Protein AF-A0A5N3X534-F1 (afdb_monomer)

Organism: Muntiacus reevesi (NCBI:txid9886)

Sequence (173 aa):
DFTPVCTTELGRAAKLTPEFAKRNVKMIALSIDSLPFPITDDKNGDFAIQLDMLDPAENDEKGMLVTTPVVVIFGPDNKPKLCILYPATTGRNIDEILRIIISFQLTAEKEVTPAEWKNGDSMMVLPTIPEEEAKKSFPKGVFSPKSSYLARNTSNYTPSHRLAMELVLELPT

Radius of gyration: 20.19 Å; Cα contacts (8 Å, |Δi|>4): 177; chains: 1; bounding box: 47×29×60 Å

pLDDT: mean 71.77, std 17.68, range [30.77, 95.56]

Mean predicted aligned error: 11.37 Å

Nearest PDB structures (foldseek):
  5b6m-assembly2_D  TM=9.310E-01  e=6.379E-18  Homo sapiens
  5b6n-assembly2_C  TM=9.298E-01  e=1.139E-17  Homo sapiens
  5b6m-assembly2_C  TM=9.246E-01  e=2.357E-16  Homo sapiens
  2v41-assembly4_H  TM=8.886E-01  e=1.008E-13  Arenicola marina
  1xcc-assembly2_D  TM=9.198E-01  e=9.343E-11  Plasmodium yoelii

Secondary structure (DSSP, 8-state):
---HHHHHHHHHHHHHHHHHHTTTPPP-EEESS--SSSEEE-TT-HHHHHTT-EEEEEE-TTSPEEEP-EEEEE-TTS-EEEEEE--TTS---HHHHHHHHHHHHHTTSSEEPPTT--TTSPPEEPTTS-HHHHHHH-TT-EE--TT-TT-EEES-------------PPPP-

Structure (mmCIF, N/CA/C/O backbone):
data_AF-A0A5N3X534-F1
#
_entry.id   AF-A0A5N3X534-F1
#
loop_
_atom_site.group_PDB
_atom_site.id
_atom_site.type_symbol
_atom_site.label_atom_id
_atom_site.label_alt_id
_atom_site.label_comp_id
_atom_site.label_asym_id
_atom_site.label_entity_id
_atom_site.label_seq_id
_atom_site.pdbx_PDB_ins_code
_atom_site.Cartn_x
_atom_site.Cartn_y
_atom_site.Cartn_z
_atom_site.occupancy
_atom_site.B_iso_or_equiv
_atom_site.auth_seq_id
_atom_site.auth_comp_id
_atom_site.auth_asym_id
_atom_site.auth_atom_id
_atom_site.pdbx_PDB_model_num
ATOM 1 N N . ASP A 1 1 ? 10.667 0.484 -22.797 1.00 50.47 1 ASP A N 1
ATOM 2 C CA . ASP A 1 1 ? 9.947 -0.264 -21.736 1.00 50.47 1 ASP A CA 1
ATOM 3 C C . ASP A 1 1 ? 10.251 -1.764 -21.552 1.00 50.47 1 ASP A C 1
ATOM 5 O O . ASP A 1 1 ? 9.335 -2.572 -21.438 1.00 50.47 1 ASP A O 1
ATOM 9 N N . PHE A 1 2 ? 11.517 -2.180 -21.396 1.00 53.12 2 PHE A N 1
ATOM 10 C CA . PHE A 1 2 ? 11.857 -3.580 -21.040 1.00 53.12 2 PHE A CA 1
ATOM 11 C C . PHE A 1 2 ? 12.978 -3.683 -19.999 1.00 53.12 2 PHE A C 1
ATOM 13 O O . PHE A 1 2 ? 13.875 -4.519 -20.110 1.00 53.12 2 PHE A O 1
ATOM 20 N N . THR A 1 3 ? 12.952 -2.839 -18.965 1.00 67.94 3 THR A N 1
ATOM 21 C CA . THR A 1 3 ? 13.872 -3.046 -17.842 1.00 67.94 3 THR A CA 1
ATOM 22 C C . THR A 1 3 ? 13.420 -4.276 -17.032 1.00 67.94 3 THR A C 1
ATOM 24 O O . THR A 1 3 ? 12.213 -4.530 -16.879 1.00 67.94 3 THR A O 1
ATOM 27 N N . PRO A 1 4 ? 14.362 -5.089 -16.520 1.00 77.56 4 PRO A N 1
ATOM 28 C CA . PRO A 1 4 ? 14.027 -6.299 -15.769 1.00 77.56 4 PRO A CA 1
ATOM 29 C C . PRO A 1 4 ? 13.210 -5.978 -14.510 1.00 77.56 4 PRO A C 1
ATOM 31 O O . PRO A 1 4 ? 12.283 -6.716 -14.178 1.00 77.56 4 PRO A O 1
ATOM 34 N N . VAL A 1 5 ? 13.489 -4.841 -13.863 1.00 80.44 5 VAL A N 1
ATOM 35 C CA . VAL A 1 5 ? 12.758 -4.361 -12.682 1.00 80.44 5 VAL A CA 1
ATOM 36 C C . VAL A 1 5 ? 11.284 -4.120 -13.018 1.00 80.44 5 VAL A C 1
ATOM 38 O O . VAL A 1 5 ? 10.428 -4.797 -12.445 1.00 80.44 5 VAL A O 1
ATOM 41 N N . CYS A 1 6 ? 10.976 -3.279 -14.014 1.00 79.31 6 CYS A N 1
ATOM 42 C CA . CYS A 1 6 ? 9.592 -2.947 -14.379 1.00 79.31 6 CYS A CA 1
ATOM 43 C C . CYS A 1 6 ? 8.762 -4.193 -14.724 1.00 79.31 6 CYS A C 1
ATOM 45 O O . CYS A 1 6 ? 7.605 -4.314 -14.318 1.00 79.31 6 CYS A O 1
ATOM 47 N N . THR A 1 7 ? 9.364 -5.165 -15.419 1.00 83.06 7 THR A N 1
ATOM 48 C CA . THR A 1 7 ? 8.694 -6.428 -15.771 1.00 83.06 7 THR A CA 1
ATOM 49 C C . THR A 1 7 ? 8.277 -7.213 -14.522 1.00 83.06 7 THR A C 1
ATOM 51 O O . THR A 1 7 ? 7.150 -7.711 -14.438 1.00 83.06 7 THR A O 1
ATOM 54 N N . THR A 1 8 ? 9.159 -7.308 -13.521 1.00 88.88 8 THR A N 1
ATOM 55 C CA . THR A 1 8 ? 8.835 -7.997 -12.262 1.00 88.88 8 THR A CA 1
ATOM 56 C C . THR A 1 8 ? 7.775 -7.263 -11.442 1.00 88.88 8 THR A C 1
ATOM 58 O O . THR A 1 8 ? 6.895 -7.909 -10.865 1.00 88.88 8 THR A O 1
ATOM 61 N N . GLU A 1 9 ? 7.796 -5.930 -11.439 1.00 87.44 9 GLU A N 1
ATOM 62 C CA . GLU A 1 9 ? 6.839 -5.108 -10.697 1.00 87.44 9 GLU A CA 1
ATOM 63 C C . GLU A 1 9 ? 5.433 -5.218 -11.282 1.00 87.44 9 GLU A C 1
ATOM 65 O O . GLU A 1 9 ? 4.480 -5.490 -10.550 1.00 87.44 9 GLU A O 1
ATOM 70 N N . LEU A 1 10 ? 5.305 -5.099 -12.608 1.00 84.88 10 LEU A N 1
ATOM 71 C CA . LEU A 1 10 ? 4.034 -5.287 -13.308 1.00 84.88 10 LEU A CA 1
ATOM 72 C C . LEU A 1 10 ? 3.498 -6.707 -13.103 1.00 84.88 10 LEU A C 1
ATOM 74 O O . LEU A 1 10 ? 2.313 -6.887 -12.820 1.00 84.88 10 LEU A O 1
ATOM 78 N N . GLY A 1 11 ? 4.369 -7.719 -13.155 1.00 87.69 11 GLY A N 1
ATOM 79 C CA . GLY A 1 11 ? 3.995 -9.101 -12.857 1.00 87.69 11 GLY A CA 1
ATOM 80 C C . GLY A 1 11 ? 3.471 -9.288 -11.427 1.00 87.69 11 GLY A C 1
ATOM 81 O O . GLY A 1 11 ? 2.496 -10.017 -11.212 1.00 87.69 11 GLY A O 1
ATOM 82 N N . ARG A 1 12 ? 4.075 -8.623 -10.431 1.00 91.88 12 ARG A N 1
ATOM 83 C CA . ARG A 1 12 ? 3.598 -8.656 -9.038 1.00 91.88 12 ARG A CA 1
ATOM 84 C C . ARG A 1 12 ? 2.282 -7.893 -8.869 1.00 91.88 12 ARG A C 1
ATOM 86 O O . ARG A 1 12 ? 1.371 -8.426 -8.233 1.00 91.88 12 ARG A O 1
ATOM 93 N N . ALA A 1 13 ? 2.152 -6.710 -9.465 1.00 88.31 13 ALA A N 1
ATOM 94 C CA . ALA A 1 13 ? 0.934 -5.901 -9.431 1.00 88.31 13 ALA A CA 1
ATOM 95 C C . ALA A 1 13 ? -0.255 -6.623 -10.085 1.00 88.31 13 ALA A C 1
ATOM 97 O O . ALA A 1 13 ? -1.340 -6.689 -9.505 1.00 88.31 13 ALA A O 1
ATOM 98 N N . ALA A 1 14 ? -0.043 -7.273 -11.233 1.00 87.81 14 ALA A N 1
ATOM 99 C CA . ALA A 1 14 ? -1.063 -8.085 -11.895 1.00 87.81 14 ALA A CA 1
ATOM 100 C C . ALA A 1 14 ? -1.600 -9.192 -10.968 1.00 87.81 14 ALA A C 1
ATOM 102 O O . ALA A 1 14 ? -2.811 -9.347 -10.818 1.00 87.81 14 ALA A O 1
ATOM 103 N N . LYS A 1 15 ? -0.713 -9.906 -10.258 1.00 91.31 15 LYS A N 1
ATOM 104 C CA . LYS A 1 15 ? -1.111 -10.945 -9.288 1.00 91.31 15 LYS A CA 1
ATOM 105 C C . LYS A 1 15 ? -1.932 -10.398 -8.118 1.00 91.31 15 LYS A C 1
ATOM 107 O O . LYS A 1 15 ? -2.820 -11.092 -7.633 1.00 91.31 15 LYS A O 1
ATOM 112 N N . LEU A 1 16 ? -1.637 -9.184 -7.658 1.00 91.81 16 LEU A N 1
ATOM 113 C CA . LEU A 1 16 ? -2.335 -8.556 -6.532 1.00 91.81 16 LEU A CA 1
ATOM 114 C C . LEU A 1 16 ? -3.576 -7.758 -6.953 1.00 91.81 16 LEU A C 1
ATOM 116 O O . LEU A 1 16 ? -4.344 -7.350 -6.087 1.00 91.81 16 LEU A O 1
ATOM 120 N N . THR A 1 17 ? -3.835 -7.590 -8.253 1.00 89.31 17 THR A N 1
ATOM 121 C CA . THR A 1 17 ? -4.996 -6.845 -8.777 1.00 89.31 17 THR A CA 1
ATOM 122 C C . THR A 1 17 ? -6.327 -7.226 -8.113 1.00 89.31 17 THR A C 1
ATOM 124 O O . THR A 1 17 ? -7.062 -6.315 -7.724 1.00 89.31 17 THR A O 1
ATOM 127 N N . PRO A 1 18 ? -6.647 -8.518 -7.881 1.00 92.62 18 PRO A N 1
ATOM 128 C CA . PRO A 1 18 ? -7.875 -8.890 -7.179 1.00 92.62 18 PRO A CA 1
ATOM 129 C C . PRO A 1 18 ? -7.956 -8.351 -5.742 1.00 92.62 18 PRO A C 1
ATOM 131 O O . PRO A 1 18 ? -9.043 -8.027 -5.272 1.00 92.62 18 PRO A O 1
ATOM 134 N N . GLU A 1 19 ? -6.829 -8.223 -5.038 1.00 93.12 19 GLU A N 1
ATOM 135 C CA . GLU A 1 19 ? -6.790 -7.690 -3.671 1.00 93.12 19 GLU A CA 1
ATOM 136 C C . GLU A 1 19 ? -7.038 -6.181 -3.625 1.00 93.12 19 GLU A C 1
ATOM 138 O O . GLU A 1 19 ? -7.757 -5.711 -2.738 1.00 93.12 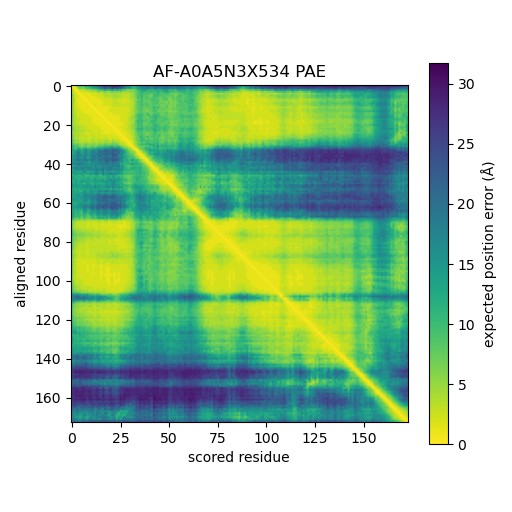19 GLU A O 1
ATOM 143 N N . PHE A 1 20 ? -6.515 -5.428 -4.595 1.00 92.25 20 PHE A N 1
ATOM 144 C CA . PHE A 1 20 ? -6.835 -4.006 -4.751 1.00 92.25 20 PHE A CA 1
ATOM 145 C C . PHE A 1 20 ? -8.309 -3.810 -5.136 1.00 92.25 20 PHE A C 1
ATOM 147 O O . PHE A 1 20 ? -9.004 -2.986 -4.538 1.00 92.25 20 PHE A O 1
ATOM 154 N N . ALA A 1 21 ? -8.826 -4.631 -6.056 1.00 89.69 21 ALA A N 1
ATOM 155 C CA . ALA A 1 21 ? -10.219 -4.568 -6.495 1.00 89.69 21 ALA A CA 1
ATOM 156 C C . ALA A 1 21 ? -11.215 -4.848 -5.355 1.00 89.69 21 ALA A C 1
ATOM 158 O O . ALA A 1 21 ? -12.187 -4.110 -5.206 1.00 89.69 21 ALA A O 1
ATOM 159 N N . LYS A 1 22 ? -10.944 -5.839 -4.488 1.00 93.50 22 LYS A N 1
ATOM 160 C CA . LYS A 1 22 ? -11.742 -6.114 -3.268 1.00 93.50 22 LYS A CA 1
ATOM 161 C C . LYS A 1 22 ? -11.881 -4.901 -2.344 1.00 93.50 22 LYS A C 1
ATOM 163 O O . LYS A 1 22 ? -12.800 -4.845 -1.534 1.00 93.50 22 LYS A O 1
ATOM 168 N N . ARG A 1 23 ? -10.954 -3.951 -2.451 1.00 91.75 23 ARG A N 1
ATOM 169 C CA . ARG A 1 23 ? -10.871 -2.734 -1.640 1.00 91.75 23 ARG A CA 1
ATOM 170 C C . ARG A 1 23 ? -11.316 -1.495 -2.412 1.00 91.75 23 ARG A C 1
ATOM 172 O O . ARG A 1 23 ? -11.080 -0.386 -1.951 1.00 91.75 23 ARG A O 1
ATOM 179 N N . ASN A 1 24 ? -11.952 -1.667 -3.572 1.00 92.50 24 ASN A N 1
ATOM 180 C CA . ASN A 1 24 ? -12.375 -0.584 -4.460 1.00 92.50 24 ASN A CA 1
ATOM 181 C C . ASN A 1 24 ? -11.222 0.328 -4.918 1.00 92.50 24 ASN A C 1
ATOM 183 O O . ASN A 1 24 ? -11.442 1.498 -5.229 1.00 92.50 24 ASN A O 1
ATOM 187 N N . VAL A 1 25 ? -9.996 -0.201 -4.982 1.00 92.00 25 VAL A N 1
ATOM 188 C CA . VAL A 1 25 ? -8.841 0.524 -5.516 1.00 92.00 25 VAL A CA 1
ATOM 189 C C . VAL A 1 25 ? -8.643 0.171 -6.981 1.00 92.00 25 VAL A C 1
ATOM 191 O O . VAL A 1 25 ? -8.557 -0.999 -7.355 1.00 92.00 25 VAL A O 1
ATOM 194 N N . LYS A 1 26 ? -8.543 1.210 -7.809 1.00 88.31 26 LYS A N 1
ATOM 195 C CA . LYS A 1 26 ? -8.180 1.102 -9.221 1.00 88.31 26 LYS A CA 1
ATOM 196 C C . LYS A 1 26 ? -6.682 1.342 -9.348 1.00 88.31 26 LYS A C 1
ATOM 198 O O . LYS A 1 26 ? -6.194 2.377 -8.905 1.00 88.31 26 LYS A O 1
ATOM 203 N N . MET A 1 27 ? -5.970 0.394 -9.944 1.00 84.75 27 MET A N 1
ATOM 204 C CA . MET A 1 27 ? -4.558 0.570 -10.269 1.00 84.75 27 MET A CA 1
ATOM 205 C C . MET A 1 27 ? -4.419 1.124 -11.679 1.00 84.75 27 MET A C 1
ATOM 207 O O . MET A 1 27 ? -5.080 0.645 -12.600 1.00 84.75 27 MET A O 1
ATOM 211 N N . ILE A 1 28 ? -3.545 2.112 -11.824 1.00 82.88 28 ILE A N 1
ATOM 212 C CA . ILE A 1 28 ? -3.154 2.699 -13.101 1.00 82.88 28 ILE A CA 1
ATOM 213 C C . ILE A 1 28 ? -1.631 2.659 -13.125 1.00 82.88 28 ILE A C 1
ATOM 215 O O . ILE A 1 28 ? -0.989 3.112 -12.178 1.00 82.88 28 ILE A O 1
ATOM 219 N N . ALA A 1 29 ? -1.065 2.076 -14.176 1.00 78.06 29 ALA A N 1
ATOM 220 C CA . ALA A 1 29 ? 0.355 2.208 -14.459 1.00 78.06 29 ALA A CA 1
ATOM 221 C C . ALA A 1 29 ? 0.541 3.387 -15.420 1.00 78.06 29 ALA A C 1
ATOM 223 O O . ALA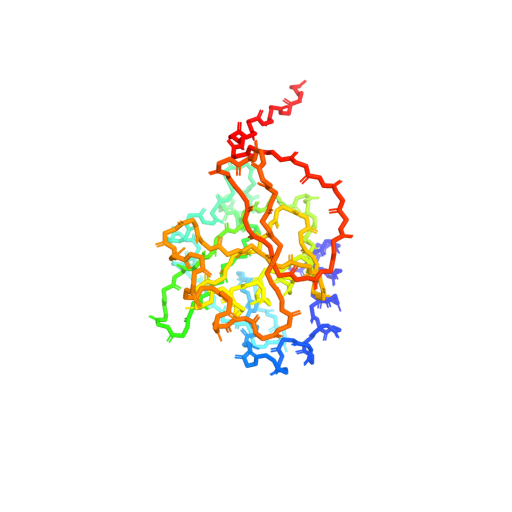 A 1 29 ? -0.327 3.640 -16.253 1.00 78.06 29 ALA A O 1
ATOM 224 N N . LEU A 1 30 ? 1.644 4.112 -15.278 1.00 71.69 30 LEU A N 1
ATOM 225 C CA . LEU A 1 30 ? 2.041 5.205 -16.161 1.00 71.69 30 LEU A CA 1
ATOM 226 C C . LEU A 1 30 ? 3.430 4.877 -16.697 1.00 71.69 30 LEU A C 1
ATOM 228 O O . LEU A 1 30 ? 4.288 4.419 -15.941 1.00 71.69 30 LEU A O 1
ATOM 232 N N . SER A 1 31 ? 3.612 5.076 -17.995 1.00 66.19 31 SER A N 1
ATOM 233 C CA . SER A 1 31 ? 4.899 5.010 -18.675 1.00 66.19 31 SER A CA 1
ATOM 234 C C . SER A 1 31 ? 4.897 6.034 -19.801 1.00 66.19 31 SER A C 1
ATOM 236 O O . SER A 1 31 ? 3.832 6.406 -20.299 1.00 66.19 31 SER A O 1
ATOM 238 N N . ILE A 1 32 ? 6.090 6.474 -20.186 1.00 61.72 32 ILE A N 1
ATOM 239 C CA . ILE A 1 32 ? 6.307 7.330 -21.353 1.00 61.72 32 ILE A CA 1
ATOM 240 C C . ILE A 1 32 ? 6.296 6.534 -22.669 1.00 61.72 32 ILE A C 1
ATOM 242 O O . ILE A 1 32 ? 6.098 7.140 -23.722 1.00 61.72 32 ILE A O 1
ATOM 246 N N . ASP A 1 33 ? 6.439 5.197 -22.631 1.00 56.00 33 ASP A N 1
ATOM 247 C CA . ASP A 1 33 ? 6.226 4.353 -23.814 1.00 56.00 33 ASP A CA 1
ATOM 248 C C . ASP A 1 33 ? 4.841 3.670 -23.812 1.00 56.00 33 ASP A C 1
ATOM 250 O O . ASP A 1 33 ? 4.216 3.386 -22.787 1.00 56.00 33 ASP A O 1
ATOM 254 N N . SER A 1 34 ? 4.357 3.363 -25.017 1.00 45.59 34 SER A N 1
ATOM 255 C CA . SER A 1 34 ? 3.083 2.675 -25.253 1.00 45.59 34 SER A CA 1
ATOM 256 C C . SER A 1 34 ? 3.128 1.217 -24.768 1.00 45.59 34 SER A C 1
ATOM 258 O O . SER A 1 34 ? 3.819 0.384 -25.360 1.00 45.59 34 SER A O 1
ATOM 260 N N . LEU A 1 35 ? 2.302 0.869 -23.777 1.00 47.19 35 LEU A N 1
ATOM 261 C CA . LEU A 1 35 ? 2.168 -0.488 -23.226 1.00 47.19 35 LEU A CA 1
ATOM 262 C C . LEU A 1 35 ? 0.772 -1.107 -23.488 1.00 47.19 35 LEU A C 1
ATOM 264 O O . LEU A 1 35 ? -0.210 -0.382 -23.624 1.00 47.19 35 LEU A O 1
ATOM 268 N N . PRO A 1 36 ? 0.639 -2.453 -23.530 1.00 39.88 36 PRO A N 1
ATOM 269 C CA . PRO A 1 36 ? -0.604 -3.154 -23.899 1.00 39.88 36 PRO A CA 1
ATOM 270 C C . PRO A 1 36 ? -1.657 -3.276 -22.774 1.00 39.88 36 PRO A C 1
ATOM 272 O O . PRO A 1 36 ? -2.631 -4.016 -22.912 1.00 39.88 36 PRO A O 1
ATOM 275 N N . PHE A 1 37 ? -1.480 -2.576 -21.654 1.00 44.22 37 PHE A N 1
ATOM 276 C CA . PHE A 1 37 ? -2.433 -2.506 -20.535 1.00 44.2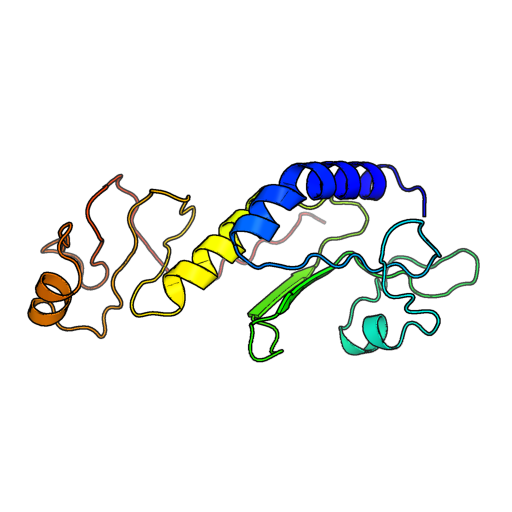2 37 PHE A CA 1
ATOM 277 C C . PHE A 1 37 ? -3.007 -1.080 -20.466 1.00 44.22 37 PHE A C 1
ATOM 279 O O . PHE A 1 37 ? -2.425 -0.204 -21.099 1.00 44.22 37 PHE A O 1
ATOM 286 N N . PRO A 1 38 ? -4.125 -0.794 -19.761 1.00 43.25 38 PRO A N 1
ATOM 287 C CA . PRO A 1 38 ? -4.648 0.570 -19.659 1.00 43.25 38 PRO A CA 1
ATOM 288 C C . PRO A 1 38 ? -3.686 1.437 -18.839 1.00 43.25 38 PRO A C 1
ATOM 290 O O . PRO A 1 38 ? -3.813 1.589 -17.625 1.00 43.25 38 PRO A O 1
ATOM 293 N N . ILE A 1 39 ? -2.686 1.948 -19.540 1.00 54.88 39 ILE A N 1
ATOM 294 C CA . ILE A 1 39 ? -1.705 2.918 -19.102 1.00 54.88 39 ILE A CA 1
ATOM 295 C C . ILE A 1 39 ? -2.154 4.229 -19.714 1.00 54.88 39 ILE A C 1
ATOM 297 O O . ILE A 1 39 ? -2.429 4.300 -20.913 1.00 54.88 39 ILE A O 1
ATOM 301 N N . THR A 1 40 ? -2.310 5.253 -18.884 1.00 54.31 40 THR A N 1
ATOM 302 C CA . THR A 1 40 ? -2.543 6.595 -19.407 1.00 54.31 40 THR A CA 1
ATOM 303 C C . THR A 1 40 ? -1.254 7.029 -20.093 1.00 54.31 40 THR A C 1
ATOM 305 O O . THR A 1 40 ? -0.202 7.072 -19.464 1.00 54.31 40 THR A O 1
ATOM 308 N N . ASP A 1 41 ? -1.338 7.269 -21.393 1.00 55.53 41 ASP A N 1
ATOM 309 C CA . ASP A 1 41 ? -0.211 7.631 -22.248 1.00 55.53 41 ASP A CA 1
ATOM 310 C C . ASP A 1 41 ? 0.174 9.100 -21.978 1.00 55.53 41 ASP A C 1
ATOM 312 O O . ASP A 1 41 ? -0.495 10.015 -22.466 1.00 55.53 41 ASP A O 1
ATOM 316 N N . ASP A 1 42 ? 1.195 9.342 -21.144 1.00 61.62 42 ASP A N 1
ATOM 317 C CA . ASP A 1 42 ? 1.712 10.689 -20.830 1.00 61.62 42 ASP A CA 1
ATOM 318 C C . ASP A 1 42 ? 2.733 11.138 -21.886 1.00 61.62 42 ASP A C 1
ATOM 320 O O . ASP A 1 42 ? 3.899 11.396 -21.595 1.00 61.62 42 ASP A O 1
ATOM 324 N N . LYS A 1 43 ? 2.291 11.214 -23.148 1.00 57.75 43 LYS A N 1
ATOM 325 C CA . LYS A 1 43 ? 3.150 11.494 -24.319 1.00 57.75 43 LYS A CA 1
ATOM 326 C C . LYS A 1 43 ? 4.006 12.754 -24.204 1.00 57.75 43 LYS A C 1
ATOM 328 O O . LYS A 1 43 ? 5.025 12.854 -24.881 1.00 57.75 43 LYS A O 1
ATOM 333 N N . ASN A 1 44 ? 3.554 13.724 -23.414 1.00 58.56 44 ASN A N 1
ATOM 334 C CA . ASN A 1 44 ? 4.214 15.015 -23.251 1.00 58.56 44 ASN A CA 1
ATOM 335 C C . ASN A 1 44 ? 5.048 15.101 -21.963 1.00 58.56 44 ASN A C 1
ATOM 337 O O . ASN A 1 44 ? 5.784 16.070 -21.800 1.00 58.56 44 ASN A O 1
ATOM 341 N N . GLY A 1 45 ? 4.935 14.127 -21.050 1.00 56.22 45 GLY A N 1
ATOM 342 C CA . GLY A 1 45 ? 5.557 14.192 -19.727 1.00 56.22 45 GLY A CA 1
ATOM 343 C C . GLY A 1 45 ? 4.946 15.256 -18.807 1.00 56.22 45 GLY A C 1
ATOM 344 O O . GLY A 1 45 ? 5.553 15.610 -17.798 1.00 56.22 45 GLY A O 1
ATOM 345 N N . ASP A 1 46 ? 3.768 15.795 -19.144 1.00 62.78 46 ASP A N 1
ATOM 346 C CA . ASP A 1 46 ? 3.146 16.902 -18.411 1.00 62.78 46 ASP A CA 1
ATOM 347 C C . ASP A 1 46 ? 2.808 16.474 -16.972 1.00 62.78 46 ASP A C 1
ATOM 349 O O . ASP A 1 46 ? 2.992 17.248 -16.028 1.00 62.78 46 ASP A O 1
ATOM 353 N N . PHE A 1 47 ? 2.369 15.223 -16.783 1.00 64.75 47 PHE A N 1
ATOM 354 C CA . PHE A 1 47 ? 2.125 14.668 -15.450 1.00 64.75 47 PHE A CA 1
ATOM 355 C C . PHE A 1 47 ? 3.427 14.356 -14.719 1.00 64.75 47 PHE A C 1
ATOM 357 O O . PHE A 1 47 ? 3.531 14.654 -13.529 1.00 64.75 47 PHE A O 1
ATOM 364 N N . ALA A 1 48 ? 4.418 13.796 -15.416 1.00 61.69 48 ALA A N 1
ATOM 365 C CA . ALA A 1 48 ? 5.727 13.528 -14.831 1.00 61.69 48 ALA A CA 1
ATOM 366 C C . ALA A 1 48 ? 6.403 14.807 -14.307 1.00 61.69 48 ALA A C 1
ATOM 368 O O . ALA A 1 48 ? 6.936 14.804 -13.201 1.00 61.69 48 ALA A O 1
ATOM 369 N N . ILE A 1 49 ? 6.315 15.918 -15.045 1.00 61.88 49 ILE A N 1
ATOM 370 C CA . ILE A 1 49 ? 6.831 17.228 -14.620 1.00 61.88 49 ILE A CA 1
ATOM 371 C C . ILE A 1 49 ? 6.037 17.766 -13.423 1.00 61.88 49 ILE A C 1
ATOM 373 O O . ILE A 1 49 ? 6.625 18.217 -12.444 1.00 61.88 49 ILE A O 1
ATOM 377 N N . GLN A 1 50 ? 4.700 17.716 -13.469 1.00 61.94 50 GLN A N 1
ATOM 378 C CA . GLN A 1 50 ? 3.854 18.230 -12.380 1.00 61.94 50 GLN A CA 1
ATOM 379 C C . GLN A 1 50 ? 4.036 17.478 -11.059 1.00 61.94 50 GLN A C 1
ATOM 381 O O . GLN A 1 50 ? 3.861 18.063 -9.990 1.00 61.94 50 GLN A O 1
ATOM 386 N N . LEU A 1 51 ? 4.348 16.187 -11.133 1.00 63.66 51 LEU A N 1
ATOM 387 C CA . LEU A 1 51 ? 4.565 15.325 -9.976 1.00 63.66 51 LEU A CA 1
ATOM 388 C C . LEU A 1 51 ? 6.044 15.239 -9.563 1.00 63.66 51 LEU A C 1
ATOM 390 O O . LEU A 1 51 ? 6.360 14.445 -8.679 1.00 63.66 51 LEU A O 1
ATOM 394 N N . ASP A 1 52 ? 6.920 16.043 -10.181 1.00 61.91 52 ASP A N 1
ATOM 395 C CA . ASP A 1 52 ? 8.376 16.058 -9.961 1.00 61.91 52 ASP A CA 1
ATOM 396 C C . ASP A 1 52 ? 9.008 14.659 -10.085 1.00 61.91 52 ASP A C 1
ATOM 398 O O . ASP A 1 52 ? 9.878 14.239 -9.328 1.00 61.91 52 ASP A O 1
ATOM 402 N N . MET A 1 53 ? 8.505 13.887 -11.047 1.00 66.12 53 MET A N 1
ATOM 403 C CA . MET A 1 53 ? 8.893 12.503 -11.290 1.00 66.12 53 MET A CA 1
ATOM 404 C C . MET A 1 53 ? 10.071 12.399 -12.254 1.00 66.12 53 MET A C 1
ATOM 406 O O . MET A 1 53 ? 10.216 11.363 -12.883 1.00 66.12 53 MET A O 1
ATOM 410 N N . LEU A 1 54 ? 10.877 13.438 -12.449 1.00 64.44 54 LEU A N 1
ATOM 411 C CA . LEU A 1 54 ? 12.023 13.376 -13.357 1.00 64.44 54 LEU A CA 1
ATOM 412 C C . LEU A 1 54 ? 13.272 12.966 -12.578 1.00 64.44 54 LEU A C 1
ATOM 414 O O . LEU A 1 54 ? 13.558 13.547 -11.534 1.00 64.44 54 LEU A O 1
ATOM 418 N N . ASP A 1 55 ? 14.003 11.964 -13.067 1.00 63.88 55 ASP A N 1
ATOM 419 C CA . ASP A 1 55 ? 15.263 11.542 -12.457 1.00 63.88 55 ASP A CA 1
ATOM 420 C C . ASP A 1 55 ? 16.398 12.420 -13.007 1.00 63.88 55 ASP A C 1
ATOM 422 O O . ASP A 1 55 ? 16.744 12.294 -14.183 1.00 63.88 55 ASP A O 1
ATOM 426 N N . PRO A 1 56 ? 17.001 13.324 -12.211 1.00 60.25 56 PRO A N 1
ATOM 427 C CA . PRO A 1 56 ? 18.082 14.179 -12.694 1.00 60.25 56 PRO A CA 1
ATOM 428 C C . PRO A 1 56 ? 19.368 13.401 -13.016 1.00 60.25 56 PRO A C 1
ATOM 430 O O . PRO A 1 56 ? 20.254 13.955 -13.669 1.00 60.25 56 PRO A O 1
ATOM 433 N N . ALA A 1 57 ? 19.503 12.158 -12.540 1.00 58.44 57 ALA A N 1
ATOM 434 C CA . ALA A 1 57 ? 20.689 11.331 -12.745 1.00 58.44 57 ALA A CA 1
ATOM 435 C C . ALA A 1 57 ? 20.622 10.476 -14.020 1.00 58.44 57 ALA A C 1
ATOM 437 O O . ALA A 1 57 ? 21.658 9.991 -14.475 1.00 58.44 57 ALA A O 1
ATOM 438 N N . GLU A 1 58 ? 19.440 10.314 -14.614 1.00 59.28 58 GLU A N 1
ATOM 439 C CA . GLU A 1 58 ? 19.216 9.421 -15.747 1.00 59.28 58 GLU A CA 1
ATOM 440 C C . GLU A 1 58 ? 18.622 10.203 -16.929 1.00 59.28 58 GLU A C 1
ATOM 442 O O . GLU A 1 58 ? 17.595 10.875 -16.822 1.00 59.28 58 GLU A O 1
ATOM 447 N N . ASN A 1 59 ? 19.271 10.102 -18.090 1.00 63.25 59 ASN A N 1
ATOM 448 C CA . ASN A 1 59 ? 18.777 10.663 -19.346 1.00 63.25 59 ASN A CA 1
ATOM 449 C C . ASN A 1 59 ? 18.612 9.540 -20.372 1.00 63.25 59 ASN A C 1
ATOM 451 O O . ASN A 1 59 ? 19.426 8.617 -20.422 1.00 63.25 59 ASN A O 1
ATOM 455 N N . ASP A 1 60 ? 17.585 9.633 -21.213 1.00 62.38 60 ASP A N 1
ATOM 456 C CA . ASP A 1 60 ? 17.432 8.744 -22.359 1.00 62.38 60 ASP A CA 1
ATOM 457 C C . ASP A 1 60 ? 18.504 9.013 -23.438 1.00 62.38 60 ASP A C 1
ATOM 459 O O . ASP A 1 60 ? 19.288 9.965 -23.369 1.00 62.38 60 ASP A O 1
ATOM 463 N N . GLU A 1 61 ? 18.531 8.185 -24.487 1.00 59.66 61 GLU A N 1
ATOM 464 C CA . GLU A 1 61 ? 19.472 8.326 -25.612 1.00 59.66 61 GLU A CA 1
ATOM 465 C C . GLU A 1 61 ? 19.364 9.679 -26.348 1.00 59.66 61 GLU A C 1
ATOM 467 O O . GLU A 1 61 ? 20.245 10.032 -27.136 1.00 59.66 61 GLU A O 1
ATOM 472 N N . LYS A 1 62 ? 18.293 10.444 -26.108 1.00 58.16 62 LYS A N 1
ATOM 473 C CA . LYS A 1 62 ? 18.026 11.761 -26.696 1.00 58.16 62 LYS A CA 1
ATOM 474 C C . LYS A 1 62 ? 18.316 12.910 -25.724 1.00 58.16 62 LYS A C 1
ATOM 476 O O . LYS A 1 62 ? 18.130 14.065 -26.107 1.00 58.16 62 LYS A O 1
ATOM 481 N N . GLY A 1 63 ? 18.804 12.623 -24.516 1.00 57.47 63 GLY A N 1
ATOM 482 C CA . GLY A 1 63 ? 19.111 13.623 -23.493 1.00 57.47 63 GLY A CA 1
ATOM 483 C C . GLY A 1 63 ? 17.886 14.143 -22.738 1.00 57.47 63 GLY A C 1
ATOM 484 O O . GLY A 1 63 ? 17.968 15.211 -22.135 1.00 57.47 63 GLY A O 1
ATOM 485 N N . MET A 1 64 ? 16.754 13.436 -22.797 1.00 54.84 64 MET A N 1
ATOM 486 C CA . MET A 1 64 ? 15.553 13.750 -22.025 1.00 54.84 64 MET A CA 1
ATOM 487 C C . MET A 1 64 ? 15.599 13.037 -20.675 1.00 54.84 64 MET A C 1
ATOM 489 O O . MET A 1 64 ? 15.974 11.868 -20.600 1.00 54.84 64 MET A O 1
ATOM 493 N N . LEU A 1 65 ? 15.169 13.726 -19.619 1.00 55.03 65 LEU A N 1
ATOM 494 C CA . LEU A 1 65 ? 15.047 13.153 -18.279 1.00 55.03 65 LEU A CA 1
ATOM 495 C C . LEU A 1 65 ? 14.063 11.977 -18.307 1.00 55.03 65 LEU A C 1
ATOM 497 O O . LEU A 1 65 ? 12.934 12.124 -18.783 1.00 55.03 65 LEU A O 1
ATOM 501 N N . VAL A 1 66 ? 14.478 10.817 -17.799 1.00 61.25 66 VAL A N 1
ATOM 502 C CA . VAL A 1 66 ? 13.565 9.678 -17.634 1.00 61.25 66 VAL A CA 1
ATOM 503 C C . VAL A 1 66 ? 12.743 9.836 -16.364 1.00 61.25 66 VAL A C 1
ATOM 505 O O . VAL A 1 66 ? 13.147 10.488 -15.401 1.00 61.25 66 VAL A O 1
ATOM 508 N N . THR A 1 67 ? 11.555 9.237 -16.355 1.00 60.00 67 THR A N 1
ATOM 509 C CA . THR A 1 67 ? 10.698 9.297 -15.176 1.00 60.00 67 THR A CA 1
ATOM 510 C C . THR A 1 67 ? 11.254 8.420 -14.054 1.00 60.00 67 THR A C 1
ATOM 512 O O . THR A 1 67 ? 11.375 7.204 -14.225 1.00 60.00 67 THR A O 1
ATOM 515 N N . THR A 1 68 ? 11.502 9.007 -12.888 1.00 63.69 68 THR A N 1
ATOM 516 C CA . THR A 1 68 ? 11.688 8.308 -11.619 1.00 63.69 68 THR A CA 1
ATOM 517 C C . THR A 1 68 ? 10.455 7.447 -11.330 1.00 63.69 68 THR A C 1
ATOM 519 O O . THR A 1 68 ? 9.323 7.946 -11.373 1.00 63.69 68 THR A O 1
ATOM 522 N N . PRO A 1 69 ? 10.626 6.159 -10.994 1.00 72.00 69 PRO A N 1
ATOM 523 C CA . PRO A 1 69 ? 9.526 5.327 -10.534 1.00 72.00 69 PRO A CA 1
ATOM 524 C C . PRO A 1 69 ? 8.840 5.929 -9.300 1.00 72.00 69 PRO A C 1
ATOM 526 O O . PRO A 1 69 ? 9.367 5.900 -8.187 1.00 72.00 69 PRO A O 1
ATOM 529 N N . VAL A 1 70 ? 7.622 6.438 -9.484 1.00 78.56 70 VAL A N 1
ATOM 530 C CA . VAL A 1 70 ? 6.783 6.927 -8.385 1.00 78.56 70 VAL A CA 1
ATOM 531 C C . VAL A 1 70 ? 5.643 5.958 -8.095 1.00 78.56 70 VAL A C 1
ATOM 533 O O . VAL A 1 70 ? 5.148 5.235 -8.967 1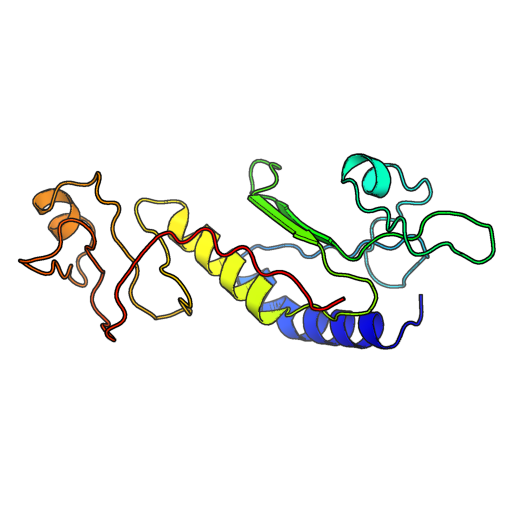.00 78.56 70 VAL A O 1
ATOM 536 N N . VAL A 1 71 ? 5.162 6.005 -6.860 1.00 87.38 71 VAL A N 1
ATOM 537 C CA . VAL A 1 71 ? 3.835 5.528 -6.480 1.00 87.38 71 VAL A CA 1
ATOM 538 C C . VAL A 1 71 ? 3.085 6.693 -5.860 1.00 87.38 71 VAL A C 1
ATOM 540 O O . VAL A 1 71 ? 3.494 7.196 -4.816 1.00 87.38 71 VAL A O 1
ATOM 543 N N . VAL A 1 72 ? 1.966 7.090 -6.466 1.00 88.62 72 VAL A N 1
ATOM 544 C CA . VAL A 1 72 ? 1.041 8.061 -5.870 1.00 88.62 72 VAL A CA 1
ATOM 545 C C . VAL A 1 72 ? -0.266 7.362 -5.520 1.00 88.62 72 VAL A C 1
ATOM 547 O O . VAL A 1 72 ? -0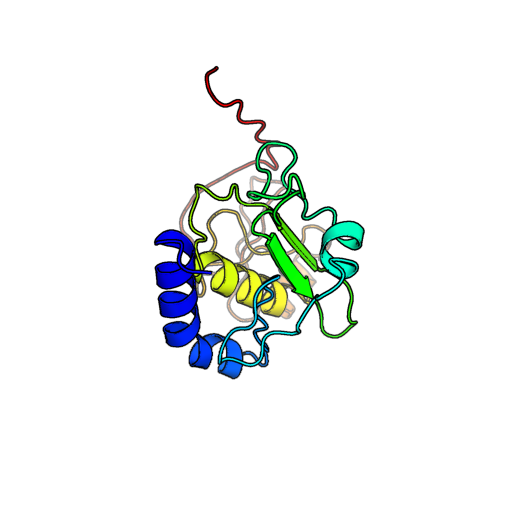.867 6.689 -6.357 1.00 88.62 72 VAL A O 1
ATOM 550 N N . ILE A 1 73 ? -0.718 7.525 -4.277 1.00 91.12 73 ILE A N 1
ATOM 551 C CA . ILE A 1 73 ? -2.020 7.034 -3.819 1.00 91.12 73 ILE A CA 1
ATOM 552 C C . ILE A 1 73 ? -2.965 8.223 -3.717 1.00 91.12 73 ILE A C 1
ATOM 554 O O . ILE A 1 73 ? -2.731 9.136 -2.925 1.00 91.12 73 ILE A O 1
ATOM 558 N N . PHE A 1 74 ? -4.053 8.192 -4.482 1.00 89.31 74 PHE A N 1
ATOM 559 C CA . PHE A 1 74 ? -5.113 9.195 -4.422 1.00 89.31 74 PHE A CA 1
ATOM 560 C C . PHE A 1 74 ? -6.285 8.700 -3.576 1.00 89.31 74 PHE A C 1
ATOM 562 O O . PHE A 1 74 ? -6.681 7.535 -3.652 1.00 89.31 74 PHE A O 1
ATOM 569 N N . GLY A 1 75 ? -6.847 9.597 -2.767 1.00 89.25 75 GLY A N 1
ATOM 570 C CA . GLY A 1 75 ? -8.094 9.343 -2.056 1.00 89.25 75 GLY A CA 1
ATOM 571 C C . GLY A 1 75 ? -9.321 9.483 -2.966 1.00 89.25 75 GLY A C 1
ATOM 572 O O . GLY A 1 75 ? -9.215 10.007 -4.077 1.00 89.25 75 GLY A O 1
ATOM 573 N N . PRO A 1 76 ? -10.518 9.091 -2.489 1.00 89.00 76 PRO A N 1
ATOM 574 C CA . PRO A 1 76 ? -11.778 9.305 -3.213 1.00 89.00 76 PRO A CA 1
ATOM 575 C C . PRO A 1 76 ? -12.097 10.784 -3.491 1.00 89.00 76 PRO A C 1
ATOM 577 O O . PRO A 1 76 ? -12.911 11.093 -4.353 1.00 89.00 76 PRO A O 1
ATOM 580 N N . ASP A 1 77 ? -11.453 11.697 -2.761 1.00 88.44 77 ASP A N 1
ATOM 581 C CA . ASP A 1 77 ? -11.508 13.149 -2.940 1.00 88.44 77 ASP A CA 1
ATOM 582 C C . ASP A 1 77 ? -10.575 13.665 -4.053 1.00 88.44 77 ASP A C 1
ATOM 584 O O . ASP A 1 77 ? -10.408 14.876 -4.194 1.00 88.44 77 ASP A O 1
ATOM 588 N N . ASN A 1 78 ? -9.954 12.762 -4.824 1.00 82.06 78 ASN A N 1
ATOM 589 C CA . ASN A 1 78 ? -8.935 13.037 -5.843 1.00 82.06 78 ASN A CA 1
ATOM 590 C C . ASN A 1 78 ? -7.702 13.784 -5.308 1.00 82.06 78 ASN A C 1
ATOM 592 O O . ASN A 1 78 ? -6.951 14.377 -6.080 1.00 82.06 78 ASN A O 1
ATOM 596 N N . LYS A 1 79 ? -7.466 13.760 -3.990 1.00 85.56 79 LYS A N 1
ATOM 597 C CA . LYS A 1 79 ? -6.274 14.363 -3.385 1.00 85.56 79 LYS A CA 1
ATOM 598 C C . LYS A 1 79 ? -5.198 13.304 -3.154 1.00 85.56 79 LYS A C 1
ATOM 600 O O . LYS A 1 79 ? -5.540 12.201 -2.708 1.00 85.56 79 LYS A O 1
ATOM 605 N N . PRO A 1 80 ? -3.914 13.618 -3.396 1.00 86.69 80 PRO A N 1
ATOM 606 C CA . PRO A 1 80 ? -2.828 12.710 -3.056 1.00 86.69 80 PRO A CA 1
ATOM 607 C C . PRO A 1 80 ? -2.791 12.495 -1.537 1.00 86.69 80 PRO A C 1
ATOM 609 O O . PRO A 1 80 ? -2.922 13.438 -0.754 1.00 86.69 80 PRO A O 1
ATOM 612 N N . LYS A 1 81 ? -2.656 11.236 -1.122 1.00 89.94 81 LYS A N 1
ATOM 613 C CA . LYS A 1 81 ? -2.526 10.800 0.279 1.00 89.94 81 LYS A CA 1
ATOM 614 C C . LYS A 1 81 ? -1.123 10.295 0.592 1.00 89.94 81 LYS A C 1
ATOM 616 O O . LYS A 1 81 ? -0.696 10.370 1.737 1.00 89.94 81 LYS A O 1
ATOM 621 N N . LEU A 1 82 ? -0.420 9.792 -0.419 1.00 91.38 82 LEU A N 1
ATOM 622 C CA . LEU A 1 82 ? 0.955 9.327 -0.312 1.00 91.38 82 LEU A CA 1
ATOM 623 C C . LEU A 1 82 ? 1.668 9.486 -1.649 1.00 91.38 82 LEU A C 1
ATOM 625 O O . LEU A 1 82 ? 1.069 9.223 -2.693 1.00 91.38 82 LEU A O 1
ATOM 629 N N . CYS A 1 83 ? 2.945 9.840 -1.585 1.00 88.19 83 CYS A N 1
ATOM 630 C CA . CYS A 1 83 ? 3.888 9.742 -2.684 1.00 88.19 83 CYS A CA 1
ATOM 631 C C . CYS A 1 83 ? 5.111 8.960 -2.187 1.00 88.19 83 CYS A C 1
ATOM 633 O O . CYS A 1 83 ? 5.628 9.269 -1.113 1.00 88.19 83 CYS A O 1
ATOM 635 N N . ILE A 1 84 ? 5.542 7.941 -2.930 1.00 88.56 84 ILE A N 1
ATOM 636 C CA . ILE A 1 84 ? 6.795 7.226 -2.677 1.00 88.56 84 ILE A CA 1
ATOM 637 C C . ILE A 1 84 ? 7.635 7.285 -3.948 1.00 88.56 84 ILE A C 1
ATOM 639 O O . ILE A 1 84 ? 7.178 6.862 -5.010 1.00 88.56 84 ILE A O 1
ATOM 643 N N . LEU A 1 85 ? 8.856 7.790 -3.816 1.00 82.75 85 LEU A N 1
ATOM 644 C CA . LEU A 1 85 ? 9.846 7.873 -4.882 1.00 82.75 85 LEU A CA 1
ATOM 645 C C . LEU A 1 85 ? 10.835 6.718 -4.717 1.00 82.75 85 LEU A C 1
ATOM 647 O O . LEU A 1 85 ? 11.392 6.530 -3.635 1.00 82.75 85 LEU A O 1
ATOM 651 N N . TYR A 1 86 ? 11.040 5.946 -5.780 1.00 82.62 86 TYR A N 1
ATOM 652 C CA . TYR A 1 86 ? 12.047 4.892 -5.845 1.00 82.62 86 TYR A CA 1
ATOM 653 C C . TYR A 1 86 ? 13.058 5.234 -6.939 1.00 82.62 86 TYR A C 1
ATOM 655 O O . TYR A 1 86 ? 12.637 5.640 -8.020 1.00 82.62 86 TYR A O 1
ATOM 663 N N . PRO A 1 87 ? 14.368 5.029 -6.722 1.00 78.44 87 PRO A N 1
ATOM 664 C CA . PRO A 1 87 ? 15.338 5.074 -7.811 1.00 78.44 87 PRO A CA 1
ATOM 665 C C . PRO A 1 87 ? 15.011 4.027 -8.881 1.00 78.44 87 PRO A C 1
ATOM 667 O O . PRO A 1 87 ? 14.534 2.938 -8.550 1.00 78.44 87 PRO A O 1
ATOM 670 N N . ALA A 1 88 ? 15.366 4.289 -10.143 1.00 74.94 88 ALA A N 1
ATOM 671 C CA . ALA A 1 88 ? 15.192 3.334 -11.249 1.00 74.94 88 ALA A CA 1
ATOM 672 C C . ALA A 1 88 ? 15.831 1.952 -10.984 1.00 74.94 88 ALA A C 1
ATOM 674 O O . ALA A 1 88 ? 15.385 0.926 -11.500 1.00 74.94 88 ALA A O 1
ATOM 675 N N . THR A 1 89 ? 16.859 1.914 -10.135 1.00 78.38 89 THR A N 1
ATOM 676 C CA . THR A 1 89 ? 17.601 0.710 -9.743 1.00 78.38 89 THR A CA 1
ATOM 677 C C . THR A 1 89 ? 16.908 -0.136 -8.670 1.00 78.38 89 THR A C 1
ATOM 679 O O . THR A 1 89 ? 17.321 -1.273 -8.438 1.00 78.38 89 THR A O 1
ATOM 682 N N . THR A 1 90 ? 15.871 0.382 -8.003 1.00 83.69 90 THR A N 1
ATOM 683 C CA . THR A 1 90 ? 15.264 -0.240 -6.818 1.00 83.69 90 THR A CA 1
ATOM 684 C C . THR A 1 90 ? 13.804 -0.607 -7.070 1.00 83.69 90 THR A C 1
ATOM 686 O O . THR A 1 90 ? 12.937 0.258 -7.150 1.00 83.69 90 THR A O 1
ATOM 689 N N . GLY A 1 91 ? 13.514 -1.909 -7.139 1.00 86.19 91 GLY A N 1
ATOM 690 C CA . GLY A 1 91 ? 12.148 -2.407 -7.316 1.00 86.19 91 GLY A CA 1
ATOM 691 C C . GLY A 1 91 ? 11.228 -2.130 -6.119 1.00 86.19 91 GLY A C 1
ATOM 692 O O . GLY A 1 91 ? 11.630 -2.225 -4.958 1.00 86.19 91 GLY A O 1
ATOM 693 N N . ARG A 1 92 ? 9.960 -1.836 -6.411 1.00 90.88 92 ARG A N 1
ATOM 694 C CA . ARG A 1 92 ? 8.909 -1.508 -5.440 1.00 90.88 92 ARG A CA 1
ATOM 695 C C . ARG A 1 92 ? 8.400 -2.731 -4.686 1.00 90.88 92 ARG A C 1
ATOM 697 O O . ARG A 1 92 ? 8.166 -3.801 -5.252 1.00 90.88 92 ARG A O 1
ATOM 704 N N . ASN A 1 93 ? 8.095 -2.530 -3.406 1.00 93.94 93 ASN A N 1
ATOM 705 C CA . ASN A 1 93 ? 7.377 -3.514 -2.605 1.00 93.94 93 ASN A CA 1
ATOM 706 C C . ASN A 1 93 ? 5.857 -3.327 -2.768 1.00 93.94 93 ASN A C 1
ATOM 708 O O . ASN A 1 93 ? 5.237 -2.522 -2.078 1.00 93.94 93 ASN A O 1
ATOM 712 N N . ILE A 1 94 ? 5.242 -4.081 -3.683 1.00 92.94 94 ILE A N 1
ATOM 713 C CA . ILE A 1 94 ? 3.803 -3.949 -3.978 1.00 92.94 94 ILE A CA 1
ATOM 714 C C . ILE A 1 94 ? 2.920 -4.400 -2.801 1.00 92.94 94 ILE A C 1
ATOM 716 O O . ILE A 1 94 ? 1.815 -3.886 -2.620 1.00 92.94 94 ILE A O 1
ATOM 720 N N . ASP A 1 95 ? 3.401 -5.325 -1.970 1.00 93.88 95 ASP A N 1
ATOM 721 C CA . ASP A 1 95 ? 2.696 -5.739 -0.755 1.00 93.88 95 ASP A CA 1
ATOM 722 C C . ASP A 1 95 ? 2.632 -4.605 0.274 1.00 93.88 95 ASP A C 1
ATOM 724 O O . ASP A 1 95 ? 1.613 -4.447 0.946 1.00 93.88 95 ASP A O 1
ATOM 728 N N . GLU A 1 96 ? 3.674 -3.772 0.345 1.00 95.06 96 GLU A N 1
ATOM 729 C CA . GLU A 1 96 ? 3.674 -2.578 1.193 1.00 95.06 96 GLU A CA 1
ATOM 730 C C . GLU A 1 96 ? 2.663 -1.540 0.699 1.00 95.06 96 GLU A C 1
ATOM 732 O O . GLU A 1 96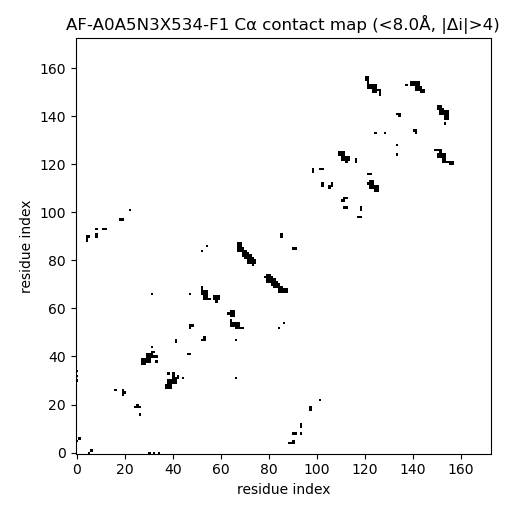 ? 1.906 -0.989 1.495 1.00 95.06 96 GLU A O 1
ATOM 737 N N . ILE A 1 97 ? 2.551 -1.346 -0.618 1.00 94.69 97 ILE A N 1
ATOM 738 C CA . ILE A 1 97 ? 1.519 -0.474 -1.204 1.00 94.69 97 ILE A CA 1
ATOM 739 C C . ILE A 1 97 ? 0.117 -0.962 -0.801 1.00 94.69 97 ILE A C 1
ATOM 741 O O . ILE A 1 97 ? -0.725 -0.167 -0.378 1.00 94.69 97 ILE A O 1
ATOM 745 N N . LEU A 1 98 ? -0.135 -2.275 -0.878 1.00 93.75 98 LEU A N 1
ATOM 746 C CA . LEU A 1 98 ? -1.403 -2.863 -0.440 1.00 93.75 98 LEU A CA 1
ATOM 747 C C . LEU A 1 98 ? -1.630 -2.672 1.070 1.00 93.75 98 LEU A C 1
ATOM 749 O O . LEU A 1 98 ? -2.736 -2.316 1.478 1.00 93.75 98 LEU A O 1
ATOM 753 N N . ARG A 1 99 ? -0.600 -2.872 1.902 1.00 95.56 99 ARG A N 1
ATOM 754 C CA . ARG A 1 99 ? -0.663 -2.661 3.357 1.00 95.56 99 ARG A CA 1
ATOM 755 C C . ARG A 1 99 ? -1.023 -1.215 3.698 1.00 95.56 99 ARG A C 1
ATOM 757 O O . ARG A 1 99 ? -1.891 -0.996 4.542 1.00 95.56 99 ARG A O 1
ATOM 764 N N . ILE A 1 100 ? -0.419 -0.244 3.013 1.00 94.75 100 ILE A N 1
ATOM 765 C CA . ILE A 1 100 ? -0.689 1.183 3.221 1.00 94.75 100 ILE A CA 1
ATOM 766 C C . ILE A 1 100 ? -2.119 1.544 2.813 1.00 94.75 100 ILE A C 1
ATOM 768 O O . ILE A 1 100 ? -2.796 2.262 3.541 1.00 94.75 100 ILE A O 1
ATOM 772 N N . ILE A 1 101 ? -2.629 1.004 1.704 1.00 93.25 101 ILE A N 1
ATOM 773 C CA . ILE A 1 101 ? -4.034 1.208 1.312 1.00 93.25 101 ILE A CA 1
ATOM 774 C C . ILE A 1 101 ? -4.989 0.684 2.379 1.00 93.25 101 ILE A C 1
ATOM 776 O O . ILE A 1 101 ? -5.963 1.358 2.711 1.00 93.25 101 ILE A O 1
ATOM 780 N N . ILE A 1 102 ? -4.719 -0.503 2.928 1.00 92.12 102 ILE A N 1
ATOM 781 C CA . ILE A 1 102 ? -5.538 -1.058 4.010 1.00 92.12 102 ILE A CA 1
ATOM 782 C C . ILE A 1 102 ? -5.462 -0.146 5.236 1.00 92.12 102 ILE A C 1
ATOM 784 O O . ILE A 1 102 ? -6.501 0.156 5.815 1.00 92.12 102 ILE A O 1
ATOM 788 N N . SER A 1 103 ? -4.264 0.328 5.593 1.00 92.56 103 SER A N 1
ATOM 789 C CA . SER A 1 103 ? -4.084 1.312 6.663 1.00 92.56 103 SER A CA 1
ATOM 790 C C . SER A 1 103 ? -4.955 2.547 6.416 1.00 92.56 103 SER A C 1
ATOM 792 O O . SER A 1 103 ? -5.825 2.820 7.232 1.00 92.56 103 SER A O 1
ATOM 794 N N . PHE A 1 104 ? -4.860 3.207 5.256 1.00 91.19 104 PHE A N 1
ATOM 795 C CA . PHE A 1 104 ? -5.679 4.384 4.933 1.00 91.19 104 PHE A CA 1
ATOM 796 C C . PHE A 1 104 ? -7.185 4.141 5.015 1.00 91.19 104 PHE A C 1
ATOM 798 O O . PHE A 1 104 ? -7.925 5.029 5.433 1.00 91.19 104 PHE A O 1
ATOM 805 N N . GLN A 1 105 ? -7.650 2.956 4.625 1.00 88.25 105 GLN A N 1
ATOM 806 C CA . GLN A 1 105 ? -9.067 2.606 4.716 1.00 88.25 105 GLN A CA 1
ATOM 807 C C . GLN A 1 105 ? -9.525 2.392 6.162 1.00 88.25 105 GLN A C 1
ATOM 809 O O . GLN A 1 105 ? -10.649 2.755 6.495 1.00 88.25 105 GLN A O 1
ATOM 814 N N . LEU A 1 106 ? -8.668 1.837 7.022 1.00 86.25 106 LEU A N 1
ATOM 815 C CA . LEU A 1 106 ? -8.958 1.653 8.446 1.00 86.25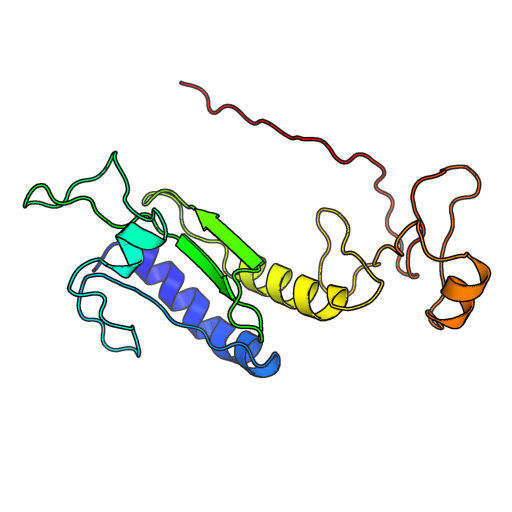 106 LEU A CA 1
ATOM 816 C C . LEU A 1 106 ? -8.841 2.967 9.231 1.00 86.25 106 LEU A C 1
ATOM 818 O O . LEU A 1 106 ? -9.654 3.243 10.108 1.00 86.25 106 LEU A O 1
ATOM 822 N N . THR A 1 107 ? -7.860 3.804 8.894 1.00 84.94 107 THR A N 1
ATOM 823 C CA . THR A 1 107 ? -7.584 5.079 9.570 1.00 84.94 107 THR A CA 1
ATOM 824 C C . THR A 1 107 ? -8.360 6.257 8.984 1.00 84.94 107 THR A C 1
ATOM 826 O O . THR A 1 107 ? -8.062 7.403 9.306 1.00 84.94 107 THR A O 1
ATOM 829 N N . ALA A 1 108 ? -9.337 6.016 8.103 1.00 73.00 108 ALA A N 1
ATOM 830 C CA . ALA A 1 108 ? -10.271 7.058 7.671 1.00 73.00 108 ALA A CA 1
ATOM 831 C C . ALA A 1 108 ? -11.101 7.607 8.852 1.00 73.00 108 ALA A C 1
ATOM 833 O O . ALA A 1 108 ? -11.619 8.719 8.786 1.00 73.00 108 ALA A O 1
ATOM 834 N N . GLU A 1 109 ? -11.188 6.826 9.932 1.00 67.38 109 GLU A N 1
ATOM 835 C CA . GLU A 1 109 ? -11.873 7.145 11.179 1.00 67.38 109 GLU A CA 1
ATOM 836 C C . GLU A 1 109 ? -10.871 7.500 12.304 1.00 67.38 109 GLU A C 1
ATOM 838 O O . GLU A 1 109 ? -9.810 8.080 12.093 1.00 67.38 109 GLU A O 1
ATOM 843 N N . LYS A 1 110 ? -11.220 7.171 13.549 1.00 68.81 110 LYS A N 1
ATOM 844 C CA . LYS A 1 110 ? -10.540 7.564 14.793 1.00 68.81 110 LYS A CA 1
ATOM 845 C C . LYS A 1 110 ? -9.314 6.711 15.188 1.00 68.81 110 LYS A C 1
ATOM 847 O O . LYS A 1 110 ? -8.773 6.898 16.283 1.00 68.81 110 LYS A O 1
ATOM 852 N N . GLU A 1 111 ? -8.900 5.762 14.352 1.00 75.12 111 GLU A N 1
ATOM 853 C CA . GLU A 1 111 ? -7.808 4.814 14.624 1.00 75.12 111 GLU A CA 1
ATOM 854 C C . GLU A 1 111 ? -6.538 5.169 13.840 1.00 75.12 111 GLU A C 1
ATOM 856 O O . GLU A 1 111 ? -6.611 5.749 12.761 1.00 75.12 111 GLU A 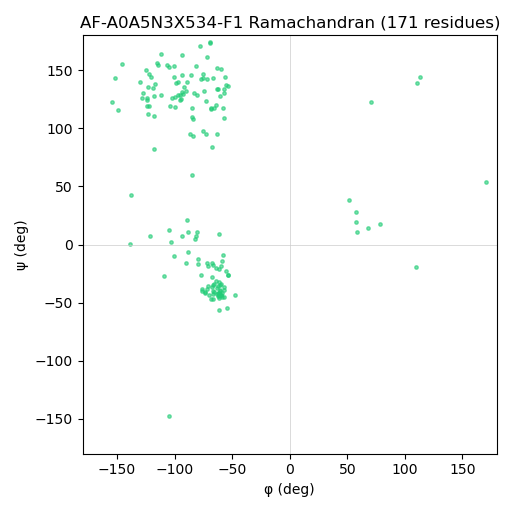O 1
ATOM 861 N N . VAL A 1 112 ? -5.364 4.790 14.358 1.00 83.38 112 VAL A N 1
ATOM 862 C CA . VAL A 1 112 ? -4.079 4.929 13.651 1.00 83.38 112 VAL A CA 1
ATOM 863 C C . VAL A 1 112 ? -3.289 3.618 13.679 1.00 83.38 112 VAL A C 1
ATOM 865 O O . VAL A 1 112 ? -3.268 2.917 14.690 1.00 83.38 112 VAL A O 1
ATOM 868 N N . THR A 1 113 ? -2.638 3.262 12.569 1.00 86.69 113 THR A N 1
ATOM 869 C CA . THR A 1 113 ? -1.775 2.070 12.496 1.00 86.69 113 THR A CA 1
ATOM 870 C C . THR A 1 113 ? -0.394 2.369 13.092 1.00 86.69 113 THR A C 1
ATOM 872 O O . THR A 1 113 ? 0.216 3.356 12.674 1.00 86.69 113 THR A O 1
ATOM 875 N N . PRO A 1 114 ? 0.136 1.554 14.024 1.00 85.75 114 PRO A N 1
ATOM 876 C CA . PRO A 1 114 ? 1.497 1.724 14.536 1.00 85.75 114 PRO A CA 1
ATOM 877 C C . PRO A 1 114 ? 2.571 1.393 13.481 1.00 85.75 114 PRO A C 1
ATOM 879 O O . PRO A 1 114 ? 2.274 0.899 12.391 1.00 85.75 114 PRO A O 1
ATOM 882 N N . ALA A 1 115 ? 3.837 1.655 13.818 1.00 85.38 115 ALA A N 1
ATOM 883 C CA . ALA A 1 115 ? 4.978 1.217 13.013 1.00 85.38 115 ALA A CA 1
ATOM 884 C C . ALA A 1 115 ? 4.949 -0.307 12.804 1.00 85.38 115 ALA A C 1
ATOM 886 O O . ALA A 1 115 ? 4.538 -1.044 13.701 1.00 85.38 115 ALA A O 1
ATOM 887 N N . GLU A 1 116 ? 5.372 -0.764 11.622 1.00 87.00 116 GLU A N 1
ATOM 888 C CA . GLU A 1 116 ? 5.380 -2.182 11.221 1.00 87.00 116 GLU A CA 1
ATOM 889 C C . GLU A 1 116 ? 4.015 -2.897 11.256 1.00 87.00 116 GLU A C 1
ATOM 891 O O . GLU A 1 116 ? 3.955 -4.118 11.115 1.00 87.00 116 GLU A O 1
ATOM 896 N N . TRP A 1 117 ? 2.910 -2.160 11.418 1.00 90.75 117 TRP A N 1
ATOM 897 C CA . TRP A 1 117 ? 1.567 -2.734 11.505 1.00 90.75 117 TRP A CA 1
ATOM 898 C C . TRP A 1 117 ? 1.214 -3.575 10.281 1.00 90.75 117 TRP A C 1
ATOM 900 O O . TRP A 1 117 ? 1.348 -3.104 9.148 1.00 90.75 117 TRP A O 1
ATOM 910 N N . LYS A 1 118 ? 0.660 -4.768 10.500 1.00 89.50 118 LYS A N 1
ATOM 911 C CA . LYS A 1 118 ? 0.097 -5.630 9.456 1.00 89.50 118 LYS A CA 1
ATOM 912 C C . LYS A 1 118 ? -1.401 -5.812 9.649 1.00 89.50 118 LYS A C 1
ATOM 914 O O . LYS A 1 118 ? -1.937 -5.710 10.747 1.00 89.50 118 LYS A O 1
ATOM 919 N N . ASN A 1 119 ? -2.092 -6.133 8.557 1.00 85.69 119 ASN A N 1
ATOM 920 C CA . ASN A 1 119 ? -3.529 -6.375 8.601 1.00 85.69 119 ASN A CA 1
ATOM 921 C C . ASN A 1 119 ? -3.873 -7.512 9.581 1.00 85.69 119 ASN A C 1
ATOM 923 O O . ASN A 1 119 ? -3.478 -8.656 9.361 1.00 85.69 119 ASN A O 1
ATOM 927 N N . GLY A 1 120 ? -4.638 -7.184 10.623 1.00 85.25 120 GLY A N 1
ATOM 928 C CA . GLY A 1 120 ? -4.985 -8.086 11.726 1.00 85.25 120 GLY A CA 1
ATOM 929 C C . GLY A 1 120 ? -4.315 -7.733 13.058 1.00 85.25 120 GLY A C 1
ATOM 930 O O . GLY A 1 120 ? -4.827 -8.131 14.109 1.00 85.25 120 GLY A O 1
ATOM 931 N N . ASP A 1 121 ? -3.236 -6.949 13.027 1.00 85.25 121 ASP A N 1
ATOM 932 C CA . ASP A 1 121 ? -2.559 -6.461 14.226 1.00 85.25 121 ASP A CA 1
ATOM 933 C C . ASP A 1 121 ? -3.389 -5.388 14.942 1.00 85.25 121 ASP A C 1
ATOM 935 O O . ASP A 1 121 ? -4.273 -4.742 14.366 1.00 85.25 121 ASP A O 1
ATOM 939 N N . SER A 1 122 ? -3.058 -5.166 16.214 1.00 82.94 122 SER A N 1
ATOM 940 C CA . SER A 1 122 ? -3.604 -4.075 17.019 1.00 82.94 122 SER A CA 1
ATOM 941 C C . SER A 1 122 ? -3.410 -2.701 16.377 1.00 82.94 122 SER A C 1
ATOM 943 O O . SER A 1 122 ? -2.317 -2.343 15.940 1.00 82.94 122 SER A O 1
ATOM 945 N N . MET A 1 123 ? -4.464 -1.893 16.442 1.00 83.94 123 MET A N 1
ATOM 946 C CA . MET A 1 123 ? -4.449 -0.474 16.086 1.00 83.94 123 MET A CA 1
ATOM 947 C C . MET A 1 123 ? -4.196 0.374 17.332 1.00 83.94 123 MET A C 1
ATOM 949 O O . MET A 1 123 ? -4.395 -0.082 18.462 1.00 83.94 123 MET A O 1
ATOM 953 N N . MET A 1 124 ? -3.816 1.630 17.134 1.00 82.38 124 MET A N 1
ATOM 954 C CA . MET A 1 124 ? -3.725 2.628 18.193 1.00 82.38 124 MET A CA 1
ATOM 955 C C . MET A 1 124 ? -4.966 3.531 18.167 1.00 82.38 124 MET A C 1
ATOM 957 O O . MET A 1 124 ? -5.478 3.895 17.109 1.00 82.38 124 MET A O 1
ATOM 961 N N . VAL A 1 125 ? -5.417 3.945 19.344 1.00 79.69 125 VAL A N 1
ATOM 962 C CA . VAL A 1 125 ? -6.477 4.937 19.531 1.00 79.69 125 VAL A CA 1
ATOM 963 C C . VAL A 1 125 ? -5.832 6.307 19.694 1.00 79.69 125 VAL A C 1
ATOM 965 O O . VAL A 1 125 ? -4.929 6.472 20.521 1.00 79.69 125 VAL A O 1
ATOM 968 N N . LEU A 1 126 ? -6.325 7.302 18.953 1.00 75.50 126 LEU A N 1
ATOM 969 C CA . LEU A 1 126 ? -5.819 8.672 19.043 1.00 75.50 126 LEU A CA 1
ATOM 970 C C . LEU A 1 126 ? -5.833 9.180 20.492 1.00 75.50 126 LEU A C 1
ATOM 972 O O . LEU A 1 126 ? -6.835 9.003 21.187 1.00 75.50 126 LEU A O 1
ATOM 976 N N . PRO A 1 127 ? -4.771 9.853 20.967 1.00 74.56 127 PRO A N 1
ATOM 977 C CA . PRO A 1 127 ? -4.689 10.330 22.349 1.00 74.56 127 PRO A CA 1
ATOM 978 C C . PRO A 1 127 ? -5.761 11.378 22.686 1.00 74.56 127 PRO A C 1
ATOM 980 O O . PRO A 1 127 ? -6.093 11.558 23.852 1.00 74.56 127 PRO A O 1
ATOM 983 N N . THR A 1 128 ? -6.341 12.028 21.675 1.00 78.62 128 THR A N 1
ATOM 984 C CA . THR A 1 128 ? -7.394 13.044 21.811 1.00 78.62 128 THR A CA 1
ATOM 985 C C . THR A 1 128 ? -8.754 12.484 22.233 1.00 78.62 128 THR A C 1
ATOM 987 O O . THR A 1 128 ? -9.599 13.238 22.706 1.00 78.62 128 THR A O 1
ATOM 990 N N . ILE A 1 129 ? -8.990 11.179 22.084 1.00 79.38 129 ILE A N 1
ATOM 991 C CA . ILE A 1 129 ? -10.278 10.552 22.418 1.00 79.38 129 ILE A CA 1
ATOM 992 C C . ILE A 1 129 ? -10.314 10.260 23.926 1.00 79.38 129 ILE A C 1
ATOM 994 O O . ILE A 1 129 ? -9.387 9.645 24.424 1.00 79.38 129 ILE A O 1
ATOM 998 N N . PRO A 1 130 ? -11.332 10.609 24.717 1.00 82.56 130 PRO A N 1
ATOM 999 C CA . PRO A 1 130 ? -11.380 10.214 26.131 1.00 82.56 130 PRO A CA 1
ATOM 1000 C C . PRO A 1 130 ? -11.458 8.688 26.332 1.00 82.56 130 PRO A C 1
ATOM 1002 O O . PRO A 1 130 ? -11.974 7.964 25.483 1.00 82.56 130 PRO A O 1
ATOM 1005 N N . GLU A 1 131 ? -10.953 8.157 27.451 1.00 78.06 131 GLU A N 1
ATOM 1006 C CA . GLU A 1 131 ? -10.937 6.700 27.706 1.00 78.06 131 GLU A CA 1
ATOM 1007 C C . GLU A 1 131 ? -12.341 6.078 27.731 1.00 78.06 131 GLU A C 1
ATOM 1009 O O . GLU A 1 131 ? -12.558 5.009 27.161 1.00 78.06 131 GLU A O 1
ATOM 1014 N N . GLU A 1 132 ? -13.306 6.784 28.313 1.00 83.12 132 GLU A N 1
ATOM 1015 C CA . GLU A 1 132 ? -14.703 6.350 28.372 1.00 83.12 132 GLU A CA 1
ATOM 1016 C C . GLU A 1 132 ? -15.360 6.288 26.987 1.00 83.12 132 GLU A C 1
ATOM 1018 O O . GLU A 1 132 ? -16.181 5.410 26.723 1.00 83.12 132 GLU A O 1
ATOM 1023 N N . GLU A 1 133 ? -14.979 7.187 26.076 1.00 84.12 133 GLU A N 1
ATOM 1024 C CA . GLU A 1 133 ? -15.443 7.158 24.687 1.00 84.12 133 GLU A CA 1
ATOM 1025 C C . GLU A 1 133 ? -14.766 6.027 23.904 1.00 84.12 133 GLU A C 1
ATOM 1027 O O . GLU A 1 133 ? -15.432 5.313 23.153 1.00 84.12 133 GLU A O 1
ATOM 1032 N N . ALA A 1 134 ? -13.467 5.808 24.123 1.00 79.19 134 ALA A N 1
ATOM 1033 C CA . ALA A 1 134 ? -12.724 4.726 23.486 1.00 79.19 134 ALA A CA 1
ATOM 1034 C C . ALA A 1 134 ? -13.294 3.349 23.869 1.00 79.19 134 ALA A C 1
ATOM 1036 O O . ALA A 1 134 ? -13.563 2.531 22.994 1.00 79.19 134 ALA A O 1
ATOM 1037 N N . LYS A 1 135 ? -13.568 3.104 25.158 1.00 80.75 135 LYS A N 1
ATOM 1038 C CA . LYS A 1 135 ? -14.168 1.838 25.623 1.00 80.75 135 LYS A CA 1
ATOM 1039 C C . LYS A 1 135 ? -15.534 1.556 24.992 1.00 80.75 135 LYS A C 1
ATOM 1041 O O . LYS A 1 135 ? -15.858 0.400 24.748 1.00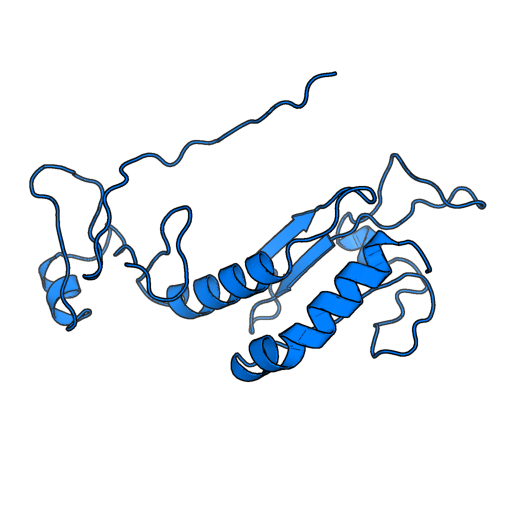 80.75 135 LYS A O 1
ATOM 1046 N N . LYS A 1 136 ? -16.325 2.599 24.720 1.00 84.25 136 LYS A N 1
ATOM 1047 C CA . LYS A 1 136 ? -17.624 2.475 24.036 1.00 84.25 136 LYS A CA 1
ATOM 1048 C C . LYS A 1 136 ? -17.470 2.243 22.535 1.00 84.25 136 LYS A C 1
ATOM 1050 O O . LYS A 1 136 ? -18.219 1.461 21.962 1.00 84.25 136 LYS A O 1
ATOM 1055 N N . SER A 1 137 ? -16.512 2.926 21.912 1.00 78.06 137 SER A N 1
ATOM 1056 C CA . SER A 1 137 ? -16.311 2.907 20.458 1.00 78.06 137 SER A CA 1
ATOM 1057 C C . SER A 1 137 ? -15.618 1.632 19.970 1.00 78.06 137 SER A C 1
ATOM 1059 O O . SER A 1 137 ? -15.832 1.223 18.833 1.00 78.06 137 SER A O 1
ATOM 1061 N N . PHE A 1 138 ? -14.825 0.976 20.825 1.00 77.75 138 PHE A N 1
ATOM 1062 C CA . PHE A 1 138 ? -14.037 -0.209 20.472 1.00 77.75 138 PHE A CA 1
ATOM 1063 C C . PHE A 1 138 ? -14.465 -1.435 21.300 1.00 77.75 138 PHE A C 1
ATOM 1065 O O . PHE A 1 138 ? -13.809 -1.788 22.284 1.00 77.75 138 PHE A O 1
ATOM 1072 N N . PRO A 1 139 ? -15.545 -2.136 20.900 1.00 69.00 139 PRO A N 1
ATOM 1073 C CA . PRO A 1 139 ? -16.143 -3.226 21.680 1.00 69.00 139 PRO A CA 1
ATOM 1074 C C . PRO A 1 139 ? -15.244 -4.462 21.820 1.00 69.00 139 PRO A C 1
ATOM 1076 O O . PRO A 1 139 ? -15.464 -5.280 22.709 1.00 69.00 139 PRO A O 1
ATOM 1079 N N . LYS A 1 140 ? -14.217 -4.603 20.969 1.00 71.19 140 LYS A N 1
ATOM 1080 C CA . LYS A 1 140 ? -13.212 -5.674 21.082 1.00 71.19 140 LYS A CA 1
ATOM 1081 C C . LYS A 1 140 ? -12.258 -5.476 22.265 1.00 71.19 140 LYS A C 1
ATOM 1083 O O . LYS A 1 140 ? -11.620 -6.433 22.680 1.00 71.19 140 LYS A O 1
ATOM 1088 N N . GLY A 1 141 ? -12.212 -4.274 22.839 1.00 69.31 141 GLY A N 1
ATOM 1089 C CA . GLY A 1 141 ? -11.391 -3.945 23.996 1.00 69.31 141 GLY A CA 1
ATOM 1090 C C . GLY A 1 141 ? -10.285 -2.952 23.659 1.00 69.31 141 GLY A C 1
ATOM 1091 O O . GLY A 1 141 ? -9.690 -2.986 22.581 1.00 69.31 141 GLY A O 1
ATOM 1092 N N . VAL A 1 142 ? -10.009 -2.073 24.623 1.00 72.31 142 VAL A N 1
ATOM 1093 C CA . VAL A 1 142 ? -8.931 -1.082 24.575 1.00 72.31 142 VAL A CA 1
ATOM 1094 C C . VAL A 1 142 ? -7.967 -1.369 25.717 1.00 72.31 142 VAL A C 1
ATOM 1096 O O . VAL A 1 142 ? -8.371 -1.467 26.875 1.00 72.31 142 VAL A O 1
ATOM 1099 N N . PHE A 1 143 ? -6.687 -1.486 25.397 1.00 70.56 143 PHE A N 1
ATOM 1100 C CA . PHE A 1 143 ? -5.603 -1.589 26.356 1.00 70.56 143 PHE A CA 1
ATOM 1101 C C . PHE A 1 143 ? -4.966 -0.214 26.567 1.00 70.56 143 PHE A C 1
ATOM 1103 O O . PHE A 1 143 ? -4.582 0.444 25.604 1.00 70.56 143 PHE A O 1
ATOM 1110 N N . SER A 1 144 ? -4.840 0.204 27.827 1.00 65.69 144 SER A N 1
ATOM 1111 C CA . SER A 1 144 ? -4.143 1.426 28.239 1.00 65.69 144 SER A CA 1
ATOM 1112 C C . SER A 1 144 ? -3.041 1.044 29.238 1.00 65.69 144 SER A C 1
ATOM 1114 O O . SER A 1 144 ? -3.363 0.573 30.336 1.00 65.69 144 SER A O 1
ATOM 1116 N N . PRO A 1 145 ? -1.746 1.182 28.904 1.00 60.78 145 PRO A N 1
ATOM 1117 C CA . PRO A 1 145 ? -0.670 0.990 29.860 1.00 60.78 145 PRO A CA 1
ATOM 1118 C C . PRO A 1 145 ? -0.767 2.083 30.928 1.00 60.78 145 PRO A C 1
ATOM 1120 O O . PRO A 1 145 ? -0.585 3.264 30.644 1.00 60.78 145 PRO A O 1
ATOM 1123 N N . LYS A 1 146 ? -0.999 1.693 32.186 1.00 52.53 146 LYS A N 1
ATOM 1124 C CA . LYS A 1 146 ? -1.138 2.620 33.328 1.00 52.53 146 LYS A CA 1
ATOM 1125 C C . LYS A 1 146 ? 0.075 3.544 33.563 1.00 52.53 146 LYS A C 1
ATOM 1127 O O . LYS A 1 146 ? -0.024 4.438 34.394 1.00 52.53 146 LYS A O 1
ATOM 1132 N N . SER A 1 147 ? 1.207 3.335 32.881 1.00 46.41 147 SER A N 1
ATOM 1133 C CA . SER A 1 147 ? 2.441 4.115 33.061 1.00 46.41 147 SER A CA 1
ATOM 1134 C C . SER A 1 147 ? 2.956 4.832 31.808 1.00 46.41 147 SER A C 1
ATOM 1136 O O . SER A 1 147 ? 4.068 5.361 31.853 1.00 46.41 147 SER A O 1
ATOM 1138 N N . SER A 1 148 ? 2.228 4.852 30.687 1.00 48.84 148 SER A N 1
ATOM 1139 C CA . SER A 1 148 ? 2.664 5.622 29.518 1.00 48.84 148 SER A CA 1
ATOM 1140 C C . SER A 1 148 ? 1.581 6.602 29.088 1.00 48.84 148 SER A C 1
ATOM 1142 O O . SER A 1 148 ? 0.482 6.233 28.693 1.00 48.84 148 SER A O 1
ATOM 1144 N N . TYR A 1 149 ? 1.922 7.887 29.124 1.00 45.59 149 TYR A N 1
ATOM 1145 C CA . TYR A 1 149 ? 1.104 9.000 28.635 1.00 45.59 149 TYR A CA 1
ATOM 1146 C C . TYR A 1 149 ? 0.787 8.927 27.119 1.00 45.59 149 TYR A C 1
ATOM 1148 O O . TYR A 1 149 ? 0.333 9.912 26.548 1.00 45.59 149 TYR A O 1
ATOM 1156 N N . LEU A 1 150 ? 1.095 7.819 26.428 1.00 51.19 150 LEU A N 1
ATOM 1157 C CA . LEU A 1 150 ? 1.385 7.830 24.989 1.00 51.19 150 LEU A CA 1
ATOM 1158 C C . LEU A 1 150 ? 0.798 6.679 24.157 1.00 51.19 150 LEU A C 1
ATOM 1160 O O . LEU A 1 150 ? 1.033 6.670 22.953 1.00 51.19 150 LEU A O 1
ATOM 1164 N N . ALA A 1 151 ? 0.045 5.722 24.706 1.00 55.97 151 ALA A N 1
ATOM 1165 C CA . ALA A 1 151 ? -0.495 4.648 23.862 1.00 55.97 151 ALA A CA 1
ATOM 1166 C C . ALA A 1 151 ? -1.773 4.025 24.421 1.00 55.97 151 ALA A C 1
ATOM 1168 O O . ALA A 1 151 ? -1.762 3.488 25.519 1.00 55.97 151 ALA A O 1
ATOM 1169 N N . ARG A 1 152 ? -2.861 4.038 23.649 1.00 61.47 152 ARG A N 1
ATOM 1170 C CA . ARG A 1 152 ? -3.999 3.132 23.853 1.00 61.47 152 ARG A CA 1
ATOM 1171 C C . ARG A 1 152 ? -4.148 2.282 22.609 1.00 61.47 152 ARG A C 1
ATOM 1173 O O . ARG A 1 152 ? -4.107 2.837 21.517 1.00 61.47 152 ARG A O 1
ATOM 1180 N N . ASN A 1 153 ? -4.342 0.979 22.771 1.00 59.34 153 ASN A N 1
ATOM 1181 C CA . ASN A 1 153 ? -4.356 0.033 21.655 1.00 59.34 153 ASN A CA 1
ATOM 1182 C C . ASN A 1 153 ? -5.653 -0.771 21.653 1.00 59.34 153 ASN A C 1
ATOM 1184 O O . ASN A 1 153 ? -6.192 -1.056 22.719 1.00 59.34 153 ASN A O 1
ATOM 1188 N N . THR A 1 154 ? -6.128 -1.201 20.490 1.00 58.69 154 THR A N 1
ATOM 1189 C CA . THR A 1 154 ? -7.165 -2.238 20.411 1.00 58.69 154 THR A CA 1
ATOM 1190 C C . THR A 1 154 ? -6.544 -3.612 20.700 1.00 58.69 154 THR A C 1
ATOM 1192 O O . THR A 1 154 ? -5.360 -3.833 20.444 1.00 58.69 154 THR A O 1
ATOM 1195 N N . SER A 1 155 ? -7.273 -4.536 21.326 1.00 54.44 155 SER A N 1
ATOM 1196 C CA . SER A 1 155 ? -6.711 -5.815 21.803 1.00 54.44 155 SER A CA 1
ATOM 1197 C C . SER A 1 155 ? -6.201 -6.726 20.667 1.00 54.44 155 SER A C 1
ATOM 1199 O O . SER A 1 155 ? -7.004 -7.104 19.819 1.00 54.44 155 SER A O 1
ATOM 1201 N N . ASN A 1 156 ? -4.897 -7.057 20.686 1.00 49.94 156 ASN A N 1
ATOM 1202 C CA . ASN A 1 156 ? -4.146 -8.125 19.971 1.00 49.94 156 ASN A CA 1
ATOM 1203 C C . ASN A 1 156 ? -2.614 -7.900 20.165 1.00 49.94 156 ASN A C 1
ATOM 1205 O O . ASN A 1 156 ? -1.849 -7.743 19.218 1.00 49.94 156 ASN A O 1
ATOM 1209 N N . TYR A 1 157 ? -2.158 -7.789 21.419 1.00 45.47 157 TYR A N 1
ATOM 1210 C CA . TYR A 1 157 ? -0.850 -7.207 21.764 1.00 45.47 157 TYR A CA 1
ATOM 1211 C C . TYR A 1 157 ? 0.376 -8.093 21.456 1.00 45.47 157 TYR A C 1
ATOM 1213 O O . TYR A 1 157 ? 0.470 -9.219 21.944 1.00 45.47 157 TYR A O 1
ATOM 1221 N N . THR A 1 158 ? 1.386 -7.495 20.814 1.00 38.19 158 THR A N 1
ATOM 1222 C CA . THR A 1 158 ? 2.821 -7.788 21.009 1.00 38.19 158 THR A CA 1
ATOM 1223 C C . THR A 1 158 ? 3.557 -6.506 21.430 1.00 38.19 158 THR A C 1
ATOM 1225 O O . THR A 1 158 ? 3.163 -5.420 21.000 1.00 38.19 158 THR A O 1
ATOM 1228 N N . PRO A 1 159 ? 4.605 -6.578 22.276 1.00 36.53 159 PRO A N 1
ATOM 1229 C CA . PRO A 1 159 ? 5.231 -5.400 22.863 1.00 36.53 159 PRO A CA 1
ATOM 1230 C C . PRO A 1 159 ? 6.283 -4.793 21.935 1.00 36.53 159 PRO A C 1
ATOM 1232 O O . PRO A 1 159 ? 7.337 -5.384 21.722 1.00 36.53 159 PRO A O 1
ATOM 1235 N N . SER A 1 160 ? 6.068 -3.558 21.498 1.00 37.50 160 SER A N 1
ATOM 1236 C CA . SER A 1 160 ? 7.152 -2.672 21.066 1.00 37.50 160 SER A CA 1
ATOM 1237 C C . SER A 1 160 ? 6.763 -1.222 21.354 1.00 37.50 160 SER A C 1
ATOM 1239 O O . SER A 1 160 ? 5.765 -0.694 20.873 1.00 37.50 160 SER A O 1
ATOM 1241 N N . HIS A 1 161 ? 7.528 -0.589 22.242 1.00 34.81 161 HIS A N 1
ATOM 1242 C CA . HIS A 1 161 ? 7.396 0.830 22.545 1.00 34.81 161 HIS A CA 1
ATOM 1243 C C . HIS A 1 161 ? 8.215 1.663 21.549 1.00 34.81 161 HIS A C 1
ATOM 1245 O O . HIS A 1 161 ? 9.363 1.322 21.277 1.00 34.81 161 HIS A O 1
ATOM 1251 N N . ARG A 1 162 ? 7.666 2.850 21.251 1.00 37.56 162 ARG A N 1
ATOM 1252 C CA . ARG A 1 162 ? 8.288 4.192 21.316 1.00 37.56 162 ARG A CA 1
ATOM 1253 C C . ARG A 1 162 ? 8.583 4.946 20.006 1.00 37.56 162 ARG A C 1
ATOM 1255 O O . ARG A 1 162 ? 9.190 4.425 19.088 1.00 37.56 162 ARG A O 1
ATOM 1262 N N . LEU A 1 163 ? 8.280 6.249 20.130 1.00 32.66 163 LEU A N 1
ATOM 1263 C CA . LEU A 1 163 ? 8.795 7.442 19.444 1.00 32.66 163 LEU A CA 1
ATOM 1264 C C . LEU A 1 163 ? 8.407 7.633 17.970 1.00 32.66 163 LEU A C 1
ATOM 1266 O O . LEU A 1 163 ? 8.763 6.849 17.102 1.00 32.66 163 LEU A O 1
ATOM 1270 N N . ALA A 1 164 ? 7.772 8.776 17.690 1.00 34.84 164 ALA A N 1
ATOM 1271 C CA . ALA A 1 164 ? 7.953 9.448 16.411 1.00 34.84 164 ALA A CA 1
ATOM 1272 C C . ALA A 1 164 ? 9.431 9.860 16.341 1.00 34.84 164 ALA A C 1
ATOM 1274 O O . ALA A 1 164 ? 9.840 10.845 16.954 1.00 34.84 164 ALA A O 1
ATOM 1275 N N . MET A 1 165 ? 10.246 9.018 15.711 1.00 34.91 165 MET A N 1
ATOM 1276 C CA . MET A 1 165 ? 11.611 9.348 15.330 1.00 34.91 165 MET A CA 1
ATOM 1277 C C . MET A 1 165 ? 11.574 9.847 13.894 1.00 34.91 165 MET A C 1
ATOM 1279 O O . MET A 1 165 ? 11.092 9.147 13.006 1.00 34.91 165 MET A O 1
ATOM 1283 N N . GLU A 1 166 ? 12.102 11.043 13.665 1.00 30.77 166 GLU A N 1
ATOM 1284 C CA . GLU A 1 166 ? 12.539 11.441 12.334 1.00 30.77 166 GLU A CA 1
ATOM 1285 C C . GLU A 1 166 ? 13.830 10.661 12.061 1.00 30.77 166 GLU A C 1
ATOM 1287 O O . GLU A 1 166 ? 14.901 10.978 12.579 1.00 30.77 166 GLU A O 1
ATOM 1292 N N . LEU A 1 167 ? 13.693 9.523 11.381 1.00 31.48 167 LEU A N 1
ATOM 1293 C CA . LEU A 1 167 ? 14.816 8.663 11.038 1.00 31.48 167 LEU A CA 1
ATOM 1294 C C . LEU A 1 167 ? 15.448 9.203 9.752 1.00 31.48 167 LEU A C 1
ATOM 1296 O O . LEU A 1 167 ? 15.015 8.866 8.653 1.00 31.48 167 LEU A O 1
ATOM 1300 N N . VAL A 1 168 ? 16.460 10.055 9.893 1.00 42.16 168 VAL A N 1
ATOM 1301 C CA . VAL A 1 168 ? 17.309 10.461 8.768 1.00 42.16 168 VAL A CA 1
ATOM 1302 C C . VAL A 1 168 ? 18.381 9.388 8.597 1.00 42.16 168 VAL A C 1
ATOM 1304 O O . VAL A 1 168 ? 19.259 9.237 9.445 1.00 42.16 168 VAL A O 1
ATOM 1307 N N . LEU A 1 169 ? 18.266 8.592 7.534 1.00 41.53 169 LEU A N 1
ATOM 1308 C CA . LEU A 1 169 ? 19.279 7.617 7.137 1.00 41.53 169 LEU A CA 1
ATOM 1309 C C . LEU A 1 169 ? 20.103 8.217 5.999 1.00 41.53 169 LEU A C 1
ATOM 1311 O O . LEU A 1 169 ? 19.565 8.505 4.933 1.00 41.53 169 LEU A O 1
ATOM 1315 N N . GLU A 1 170 ? 21.401 8.391 6.222 1.00 41.97 170 GLU A N 1
ATOM 1316 C CA . GLU A 1 170 ? 22.351 8.748 5.170 1.00 41.97 170 GLU A CA 1
ATOM 1317 C C . GLU A 1 170 ? 22.919 7.467 4.550 1.00 41.97 170 GLU A C 1
ATOM 1319 O O . GLU A 1 170 ? 23.316 6.539 5.262 1.00 41.97 170 GLU A O 1
ATOM 1324 N N . LEU A 1 171 ? 22.941 7.397 3.218 1.00 51.44 171 LEU A N 1
ATOM 1325 C CA . LEU A 1 171 ? 23.628 6.318 2.514 1.00 51.44 171 LEU A CA 1
ATOM 1326 C C . LEU A 1 171 ? 25.144 6.577 2.538 1.00 51.44 171 LEU A C 1
ATOM 1328 O O . LEU A 1 171 ? 25.558 7.731 2.413 1.00 51.44 171 LEU A O 1
ATOM 1332 N N . PRO A 1 172 ? 25.983 5.535 2.684 1.00 50.09 172 PRO A N 1
ATOM 1333 C CA . PRO A 1 172 ? 27.425 5.695 2.554 1.00 50.09 172 PRO A CA 1
ATOM 1334 C C . PRO A 1 172 ? 27.777 6.168 1.136 1.00 50.09 172 PRO A C 1
ATOM 1336 O O . PRO A 1 172 ? 27.253 5.632 0.158 1.00 50.09 172 PRO A O 1
ATOM 1339 N N . THR A 1 173 ? 28.646 7.180 1.061 1.00 55.41 173 THR A N 1
ATOM 1340 C CA . THR A 1 173 ? 29.210 7.750 -0.176 1.00 55.41 173 THR A CA 1
ATOM 1341 C C . THR A 1 173 ? 30.142 6.790 -0.893 1.00 55.41 173 THR A C 1
ATOM 1343 O O . THR A 1 173 ? 30.946 6.146 -0.177 1.00 55.41 173 THR A O 1
#

Solvent-accessible surface area (backbone atoms only — not comparable to full-atom values): 11216 Å² total; per-residue (Å²): 138,81,53,73,54,60,54,54,46,50,56,52,48,62,73,44,43,68,63,39,47,78,68,76,46,83,87,73,54,75,46,78,59,96,64,101,58,87,46,64,77,42,81,81,41,63,63,41,62,75,66,66,25,57,28,92,90,44,61,45,100,84,71,45,67,38,73,34,49,68,47,75,43,63,45,99,84,74,41,79,75,46,77,49,83,34,59,87,91,49,76,76,62,63,67,55,56,53,51,50,52,52,45,54,66,61,38,72,60,76,38,41,76,52,88,93,61,52,97,86,52,42,38,31,47,51,86,88,57,52,69,74,56,46,53,68,74,36,82,85,37,68,47,66,56,94,85,50,102,78,58,33,29,39,70,58,88,77,95,78,88,84,74,97,67,90,79,84,80,81,78,89,131

InterPro domains:
  IPR000866 Alkyl hydroperoxide reductase subunit C/ Thiol specific antioxidant [PF00578] (1-78)
  IPR019479 Peroxiredoxin, C-terminal [PF10417] (104-140)
  IPR024706 Peroxiredoxin, AhpC-type [PIRSF000239] (1-140)
  IPR036249 Thioredoxin-like superfamily [SSF52833] (1-145)

Foldseek 3Di:
DDDPQVVVQVVVCVVCVVVCVVLVHDDEAEACDDDPDRHDNPVPCPVLVVVVQFDPVDADPVRHTGGFDKDWDADPVRDTPDIDTDGPVDHDDVVVVSQVSVQCVVVVDQWHADPPRGVPAKIWGDLPADPVRVCVVQVQDWDDDPPDSDTIIRPDDDDDDDDPDPDDDDDDD